Protein AF-A0A7X6QZ43-F1 (afdb_monomer)

Secondary structure (DSSP, 8-state):
--EETTEE-B-TTS-B----SEEEEEGGGTEEEEEEEE--TT--SHHHHHHHHHHHHT-BTTBPPHHHHHHHHHHHHHHTHHHHHHHTT--TT--PEEEEEEEESS--SGGGTS--SS-EEEGGG--TTTTTSTHHHHHHHHHHTT--

Structure (mmCIF, N/CA/C/O backbone):
data_AF-A0A7X6QZ43-F1
#
_entry.id   AF-A0A7X6QZ43-F1
#
loop_
_atom_site.group_PDB
_atom_site.id
_atom_site.type_symbol
_atom_site.label_atom_id
_atom_site.label_alt_id
_atom_site.label_comp_id
_atom_site.label_asym_id
_atom_site.label_entity_id
_atom_site.label_seq_id
_atom_site.pdbx_PDB_ins_code
_atom_site.Cartn_x
_atom_site.Cartn_y
_atom_site.Cartn_z
_atom_site.occupancy
_atom_site.B_iso_or_equiv
_atom_site.auth_seq_id
_atom_site.auth_comp_id
_atom_site.auth_asym_id
_atom_site.auth_atom_id
_atom_site.pdbx_PDB_model_num
ATOM 1 N N . MET A 1 1 ? -8.502 6.120 -2.753 1.00 89.44 1 MET A N 1
ATOM 2 C CA . MET A 1 1 ? -8.903 6.736 -1.465 1.00 89.44 1 MET A CA 1
ATOM 3 C C . MET A 1 1 ? -7.933 7.855 -1.094 1.00 89.44 1 MET A C 1
ATOM 5 O O . MET A 1 1 ? -6.740 7.604 -1.003 1.00 89.44 1 MET A O 1
ATOM 9 N N . LYS A 1 2 ? -8.444 9.085 -0.913 1.00 93.88 2 LYS A N 1
ATOM 10 C CA . LYS A 1 2 ? -7.645 10.321 -0.717 1.00 93.88 2 LYS A CA 1
ATOM 11 C C . LYS A 1 2 ? -7.692 10.909 0.699 1.00 93.88 2 LYS A C 1
ATOM 13 O O . LYS A 1 2 ? -6.902 11.789 1.043 1.00 93.88 2 LYS A O 1
ATOM 18 N N . LYS A 1 3 ? -8.675 10.507 1.506 1.00 95.19 3 LYS A N 1
ATOM 19 C CA . LYS A 1 3 ? -8.938 11.054 2.843 1.00 95.19 3 LYS A CA 1
ATOM 20 C C . LYS A 1 3 ? -9.768 10.078 3.674 1.00 95.19 3 LYS A C 1
ATOM 22 O O . LYS A 1 3 ? -10.495 9.283 3.087 1.00 95.19 3 LYS A O 1
ATOM 27 N N . PHE A 1 4 ? -9.697 10.226 4.993 1.00 95.44 4 PHE A N 1
ATOM 28 C CA . PHE A 1 4 ? -10.553 9.563 5.984 1.00 95.44 4 PHE A CA 1
ATOM 29 C C . PHE A 1 4 ? -11.203 10.646 6.845 1.00 95.44 4 PHE A C 1
ATOM 31 O O . PHE A 1 4 ? -10.515 11.556 7.330 1.00 95.44 4 PHE A O 1
ATOM 38 N N . GLY A 1 5 ? -12.531 10.625 6.964 1.00 92.31 5 GLY A N 1
ATOM 39 C CA . GLY A 1 5 ? -13.301 11.752 7.483 1.00 92.31 5 GLY A CA 1
ATOM 40 C C . GLY A 1 5 ? -12.905 13.082 6.820 1.00 92.31 5 GLY A C 1
ATOM 41 O O . GLY A 1 5 ? -13.055 13.288 5.611 1.00 92.31 5 GLY A O 1
ATOM 42 N N . LYS A 1 6 ? -12.365 14.009 7.622 1.00 92.75 6 LYS A N 1
ATOM 43 C CA . LYS A 1 6 ? -11.881 15.326 7.159 1.00 92.75 6 LYS A CA 1
ATOM 44 C C . LYS A 1 6 ? -10.370 15.380 6.891 1.00 92.75 6 LYS A C 1
ATOM 46 O O . LYS A 1 6 ? -9.890 16.404 6.409 1.00 92.75 6 LYS A O 1
ATOM 51 N N . ARG A 1 7 ? -9.608 14.320 7.189 1.00 94.00 7 ARG A N 1
ATOM 52 C CA . ARG A 1 7 ? -8.140 14.329 7.100 1.00 94.00 7 ARG A CA 1
ATOM 53 C C . ARG A 1 7 ? -7.662 13.713 5.787 1.00 94.00 7 ARG A C 1
ATOM 55 O O . ARG A 1 7 ? -7.979 12.567 5.484 1.00 94.00 7 ARG A O 1
ATOM 62 N N . ARG A 1 8 ? -6.897 14.484 5.009 1.00 96.50 8 ARG A N 1
ATOM 63 C CA . ARG A 1 8 ? -6.280 14.028 3.752 1.00 96.50 8 ARG A CA 1
ATOM 64 C C . ARG A 1 8 ? -5.075 13.127 4.017 1.00 96.50 8 ARG A C 1
ATOM 66 O O . ARG A 1 8 ? -4.365 13.342 5.000 1.00 96.50 8 ARG A O 1
ATOM 73 N N . VAL A 1 9 ? -4.835 12.186 3.107 1.00 95.50 9 VAL A N 1
ATOM 74 C CA . VAL A 1 9 ? -3.616 11.368 3.062 1.00 95.50 9 VAL A CA 1
ATOM 75 C C . VAL A 1 9 ? -2.478 12.246 2.540 1.00 95.50 9 VAL A C 1
ATOM 77 O O . VAL A 1 9 ? -2.435 12.585 1.363 1.00 95.50 9 VAL A O 1
ATOM 80 N N . VAL A 1 10 ? -1.603 12.696 3.437 1.00 96.12 10 VAL A N 1
ATOM 81 C CA . VAL A 1 10 ? -0.516 13.644 3.138 1.00 96.12 10 VAL A CA 1
ATOM 82 C C . VAL A 1 10 ? 0.752 13.244 3.878 1.00 96.12 10 VAL A C 1
ATOM 84 O O . VAL A 1 10 ? 0.691 12.602 4.921 1.00 96.12 10 VAL A O 1
ATOM 87 N N . GLY A 1 11 ? 1.909 13.629 3.355 1.00 91.75 11 GLY A N 1
ATOM 88 C CA . GLY A 1 11 ? 3.197 13.397 3.989 1.00 91.75 11 GLY A CA 1
ATOM 89 C C . GLY A 1 11 ? 3.382 14.224 5.266 1.00 91.75 11 GLY A C 1
ATOM 90 O O . GLY A 1 11 ? 2.576 15.111 5.559 1.00 91.75 11 GLY A O 1
ATOM 91 N N . PRO A 1 12 ? 4.466 13.974 6.023 1.00 89.25 12 PRO A N 1
ATOM 92 C CA . PRO A 1 12 ? 4.796 14.748 7.226 1.00 89.25 12 PRO A CA 1
ATOM 93 C C . PRO A 1 12 ? 4.966 16.255 6.973 1.00 89.25 12 PRO A C 1
ATOM 95 O O . PRO A 1 12 ? 4.736 17.067 7.860 1.00 89.25 12 PRO A O 1
ATOM 98 N N . ASP A 1 13 ? 5.342 16.622 5.751 1.00 91.50 13 ASP A N 1
ATOM 99 C CA . ASP A 1 13 ? 5.479 17.987 5.237 1.00 91.50 13 ASP A CA 1
ATOM 100 C C . ASP A 1 13 ? 4.144 18.607 4.774 1.00 91.50 13 ASP A C 1
ATOM 102 O O . ASP A 1 13 ? 4.115 19.740 4.304 1.00 91.50 13 ASP A O 1
ATOM 106 N N . GLY A 1 14 ? 3.032 17.873 4.886 1.00 90.69 14 GLY A N 1
ATOM 107 C CA . GLY A 1 14 ? 1.705 18.297 4.434 1.00 90.69 14 GLY A CA 1
ATOM 108 C C . GLY A 1 14 ? 1.478 18.163 2.925 1.00 90.69 14 GLY A C 1
ATOM 109 O O . GLY A 1 14 ? 0.374 18.451 2.452 1.00 90.69 14 GLY A O 1
ATOM 110 N N . ASN A 1 15 ? 2.481 17.696 2.176 1.00 91.81 15 ASN A N 1
ATOM 111 C CA . ASN A 1 15 ? 2.377 17.494 0.736 1.00 91.81 15 ASN A CA 1
ATOM 112 C C . ASN A 1 15 ? 1.564 16.243 0.403 1.00 91.81 15 ASN A C 1
ATOM 114 O O . ASN A 1 15 ? 1.549 15.269 1.154 1.00 91.81 15 ASN A O 1
ATOM 118 N N . ASP A 1 16 ? 0.901 16.254 -0.749 1.00 90.12 16 ASP A N 1
ATOM 119 C CA . ASP A 1 16 ? 0.164 15.091 -1.238 1.00 90.12 16 ASP A CA 1
ATOM 120 C C . ASP A 1 16 ? 1.123 13.912 -1.498 1.00 90.12 16 ASP A C 1
ATOM 122 O O . ASP A 1 16 ? 2.188 14.079 -2.101 1.00 90.12 16 ASP A O 1
ATOM 126 N N . ILE A 1 17 ? 0.762 12.722 -1.012 1.00 93.38 17 ILE A N 1
ATOM 127 C CA . ILE A 1 17 ? 1.515 11.472 -1.233 1.00 93.38 17 ILE A CA 1
ATOM 128 C C . ILE A 1 17 ? 0.762 10.496 -2.147 1.00 93.38 17 ILE A C 1
ATOM 130 O O . ILE A 1 17 ? 1.192 9.355 -2.353 1.00 93.38 17 ILE A O 1
ATOM 134 N N . GLY A 1 18 ? -0.328 10.968 -2.745 1.00 91.94 18 GLY A N 1
ATOM 135 C CA . GLY A 1 18 ? -1.186 10.228 -3.647 1.00 91.94 18 GLY A CA 1
ATOM 136 C C . GLY A 1 18 ? -2.192 9.343 -2.925 1.00 91.94 18 GLY A C 1
ATOM 137 O O . GLY A 1 18 ? -2.307 9.317 -1.697 1.00 91.94 18 GLY A O 1
ATOM 138 N N . ASP A 1 19 ? -2.914 8.594 -3.741 1.00 95.06 19 ASP A N 1
ATOM 139 C CA . ASP A 1 19 ? -4.087 7.847 -3.329 1.00 95.06 19 ASP A CA 1
ATOM 140 C C . ASP A 1 19 ? -3.726 6.419 -2.940 1.00 95.06 19 ASP A C 1
ATOM 142 O O . ASP A 1 19 ? -2.766 5.841 -3.439 1.00 95.06 19 ASP A O 1
ATOM 146 N N . ILE A 1 20 ? -4.547 5.826 -2.079 1.00 97.06 20 ILE A N 1
ATOM 147 C CA . ILE A 1 20 ? -4.600 4.371 -1.914 1.00 97.06 20 ILE A CA 1
ATOM 148 C C . ILE A 1 20 ? -5.579 3.824 -2.957 1.00 97.06 20 ILE A C 1
ATOM 150 O O . ILE A 1 20 ? -6.762 4.158 -2.867 1.00 97.06 20 ILE A O 1
ATOM 154 N N . ASP A 1 21 ? -5.130 3.018 -3.920 1.00 96.69 21 ASP A N 1
ATOM 155 C CA . ASP A 1 21 ? -5.987 2.532 -5.016 1.00 96.69 21 ASP A CA 1
ATOM 156 C C . ASP A 1 21 ? -7.178 1.731 -4.486 1.00 96.69 21 ASP A C 1
ATOM 158 O O . ASP A 1 21 ? -8.333 2.042 -4.786 1.00 96.69 21 ASP A O 1
ATOM 162 N N . VAL A 1 22 ? -6.898 0.757 -3.617 1.00 97.44 22 VAL A N 1
ATOM 163 C CA . VAL A 1 22 ? -7.913 -0.071 -2.961 1.00 97.44 22 VAL A CA 1
ATOM 164 C C . VAL A 1 22 ? -7.668 -0.106 -1.456 1.00 97.44 22 VAL A C 1
ATOM 166 O O . VAL A 1 22 ? -6.552 -0.314 -0.985 1.00 97.44 22 VAL A O 1
ATOM 169 N N . PHE A 1 23 ? -8.738 0.096 -0.693 1.00 97.75 23 PHE A N 1
ATOM 170 C CA . PHE A 1 23 ? -8.748 0.034 0.763 1.00 97.75 23 PHE A CA 1
ATOM 171 C C . PHE A 1 23 ? -9.825 -0.957 1.201 1.00 97.75 23 PHE A C 1
ATOM 173 O O . PHE A 1 23 ? -10.996 -0.777 0.873 1.00 97.75 23 PHE A O 1
ATOM 180 N N . ALA A 1 24 ? -9.432 -1.991 1.938 1.00 96.75 24 ALA A N 1
ATOM 181 C CA . ALA A 1 24 ? -10.332 -3.027 2.423 1.00 96.75 24 ALA A CA 1
ATOM 182 C C . ALA A 1 24 ? -10.191 -3.201 3.936 1.00 96.75 24 ALA A C 1
ATOM 184 O O . ALA A 1 24 ? -9.083 -3.168 4.471 1.00 96.75 24 ALA A O 1
ATOM 185 N N . PHE A 1 25 ? -11.310 -3.439 4.618 1.00 96.88 25 PHE A N 1
ATOM 186 C CA . PHE A 1 25 ? -11.331 -3.844 6.019 1.00 96.88 25 PHE A CA 1
ATOM 187 C C . PHE A 1 25 ? -11.837 -5.282 6.128 1.00 96.88 25 PHE A C 1
ATOM 189 O O . PHE A 1 25 ? -12.918 -5.611 5.651 1.00 96.88 25 PHE A O 1
ATOM 196 N N . HIS A 1 26 ? -11.039 -6.141 6.751 1.00 95.69 26 HIS A N 1
ATOM 197 C CA . HIS A 1 26 ? -11.382 -7.522 7.042 1.00 95.69 26 HIS A CA 1
ATOM 198 C C . HIS A 1 26 ? -11.743 -7.660 8.523 1.00 95.69 26 HIS A C 1
ATOM 200 O O . HIS A 1 26 ? -10.867 -7.729 9.396 1.00 95.69 26 HIS A O 1
ATOM 206 N N . GLU A 1 27 ? -13.048 -7.712 8.788 1.00 93.25 27 GLU A N 1
ATOM 207 C CA . GLU A 1 27 ? -13.639 -7.706 10.131 1.00 93.25 27 GLU A CA 1
ATOM 208 C C . GLU A 1 27 ? -13.128 -8.862 10.999 1.00 93.25 27 GLU A C 1
ATOM 210 O O . GLU A 1 27 ? -12.687 -8.660 12.129 1.00 93.25 27 GLU A O 1
ATOM 215 N N . ALA A 1 28 ? -13.082 -10.082 10.454 1.00 91.94 28 ALA A N 1
ATOM 216 C CA . ALA A 1 28 ? -12.744 -11.282 11.223 1.00 91.94 28 ALA A CA 1
ATOM 217 C C . ALA A 1 28 ? -11.308 -11.295 11.786 1.00 91.94 28 ALA A C 1
ATOM 219 O O . ALA A 1 28 ? -10.989 -12.109 12.661 1.00 91.94 28 ALA A O 1
ATOM 220 N N . SER A 1 29 ? -10.423 -10.432 11.281 1.00 92.00 29 SER A N 1
ATOM 221 C CA . SER A 1 29 ? -9.057 -10.264 11.789 1.00 92.00 29 SER A CA 1
ATOM 222 C C . SER A 1 29 ? -8.743 -8.843 12.256 1.00 92.00 29 SER A C 1
ATOM 224 O O . SER A 1 29 ? -7.586 -8.589 12.593 1.00 92.00 29 SER A O 1
ATOM 226 N N . ASN A 1 30 ? -9.712 -7.920 12.221 1.00 94.81 30 ASN A N 1
ATOM 227 C CA . ASN A 1 30 ? -9.498 -6.480 12.396 1.00 94.81 30 ASN A CA 1
ATOM 228 C C . ASN A 1 30 ? -8.291 -5.967 11.593 1.00 94.81 30 ASN A C 1
ATOM 230 O O . ASN A 1 30 ? -7.395 -5.309 12.127 1.00 94.81 30 ASN A O 1
ATOM 234 N N . ALA A 1 31 ? -8.219 -6.330 10.310 1.00 96.69 31 ALA A N 1
ATOM 235 C CA . ALA A 1 31 ? -7.117 -5.924 9.445 1.00 96.69 31 ALA A CA 1
ATOM 236 C C . ALA A 1 31 ? -7.611 -4.971 8.365 1.00 96.69 31 ALA A C 1
ATOM 238 O O . ALA A 1 31 ? -8.554 -5.277 7.647 1.00 96.69 31 ALA A O 1
ATOM 239 N N . VAL A 1 32 ? -6.932 -3.84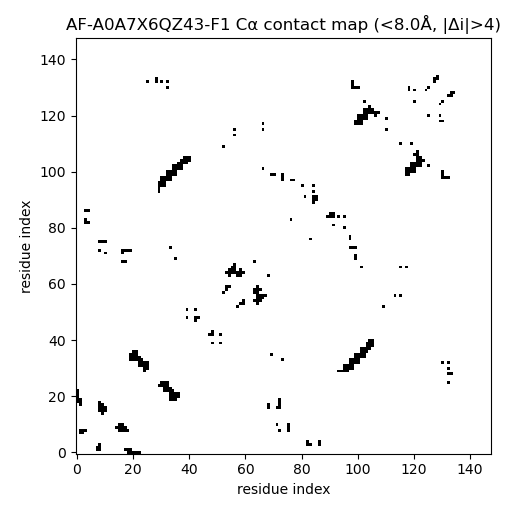3 8.224 1.00 97.69 32 VAL A N 1
ATOM 240 C CA . VAL A 1 32 ? -7.001 -3.022 7.023 1.00 97.69 32 VAL A CA 1
ATOM 241 C C . VAL A 1 32 ? -5.943 -3.523 6.050 1.00 97.69 32 VAL A C 1
ATOM 243 O O . VAL A 1 32 ? -4.784 -3.695 6.434 1.00 97.69 32 VAL A O 1
ATOM 246 N N . VAL A 1 33 ? -6.335 -3.723 4.798 1.00 97.94 33 VAL A N 1
ATOM 247 C CA . VAL A 1 33 ? -5.434 -3.992 3.680 1.00 97.94 33 VAL A CA 1
ATOM 248 C C . VAL A 1 33 ? -5.551 -2.827 2.710 1.00 97.94 33 VAL A C 1
ATOM 250 O O . VAL A 1 33 ? -6.607 -2.601 2.122 1.00 97.94 33 VAL A O 1
ATOM 253 N N . ALA A 1 34 ? -4.469 -2.072 2.564 1.00 98.31 34 ALA A N 1
ATOM 254 C CA . ALA A 1 34 ? -4.326 -1.114 1.482 1.00 98.31 34 ALA A CA 1
ATOM 255 C C . ALA A 1 34 ? -3.543 -1.780 0.351 1.00 98.31 34 ALA A C 1
ATOM 257 O O . ALA A 1 34 ? -2.510 -2.408 0.584 1.00 98.31 34 ALA A O 1
ATOM 258 N N . VAL A 1 35 ? -4.049 -1.652 -0.867 1.00 97.94 35 VAL A N 1
ATOM 259 C CA . VAL A 1 35 ? -3.490 -2.289 -2.056 1.00 97.94 35 VAL A CA 1
ATOM 260 C C . VAL A 1 35 ? -3.086 -1.215 -3.055 1.00 97.94 35 VAL A C 1
ATOM 262 O O . VAL A 1 35 ? -3.867 -0.306 -3.336 1.00 97.94 35 VAL A O 1
ATOM 265 N N . GLU A 1 36 ? -1.866 -1.336 -3.572 1.00 97.56 36 GLU A N 1
ATOM 266 C CA . GLU A 1 36 ? -1.444 -0.672 -4.803 1.00 97.56 36 GLU A CA 1
ATOM 267 C C . GLU A 1 36 ? -1.769 -1.588 -5.983 1.00 97.56 36 GLU A C 1
ATOM 269 O O . GLU A 1 36 ? -1.306 -2.732 -6.010 1.00 97.56 36 GLU A O 1
ATOM 274 N N . ALA A 1 37 ? -2.546 -1.108 -6.949 1.00 95.81 37 ALA A N 1
ATOM 275 C CA . ALA A 1 37 ? -2.913 -1.881 -8.129 1.00 95.81 37 ALA A CA 1
ATOM 276 C C . ALA A 1 37 ? -2.051 -1.454 -9.320 1.00 95.81 37 ALA A C 1
ATOM 278 O O . ALA A 1 37 ? -1.974 -0.273 -9.662 1.00 95.81 37 ALA A O 1
ATOM 279 N N . LYS A 1 38 ? -1.395 -2.413 -9.977 1.00 93.12 38 LYS A N 1
ATOM 280 C CA . LYS A 1 38 ? -0.487 -2.125 -11.088 1.00 93.12 38 LYS A CA 1
ATOM 281 C C . LYS A 1 38 ? -0.780 -3.004 -12.294 1.00 93.12 38 LYS A C 1
ATOM 283 O O . LYS A 1 38 ? -0.557 -4.209 -12.272 1.00 93.12 38 LYS A O 1
ATOM 288 N N . ASP A 1 39 ? -1.218 -2.366 -13.368 1.00 91.50 39 ASP A N 1
ATOM 289 C CA . ASP A 1 39 ? -1.434 -3.043 -14.638 1.00 91.50 39 ASP A CA 1
ATOM 290 C C . ASP A 1 39 ? -0.126 -3.153 -15.441 1.00 91.50 39 ASP A C 1
ATOM 292 O O . ASP A 1 39 ? 0.538 -2.147 -15.711 1.00 91.50 39 ASP A O 1
ATOM 296 N N . PHE A 1 40 ? 0.245 -4.385 -15.789 1.00 85.62 40 PHE A N 1
ATOM 297 C CA . PHE A 1 40 ? 1.377 -4.730 -16.644 1.00 85.62 40 PHE A CA 1
ATOM 298 C C . PHE A 1 40 ? 0.964 -5.203 -18.045 1.00 85.62 40 PHE A C 1
ATOM 300 O O . PHE A 1 40 ? 1.842 -5.278 -18.902 1.00 85.62 40 PHE A O 1
ATOM 307 N N . GLU A 1 41 ? -0.321 -5.447 -18.330 1.00 77.19 41 GLU A N 1
ATOM 308 C CA . GLU A 1 41 ? -0.789 -5.908 -19.653 1.00 77.19 41 GLU A CA 1
ATOM 309 C C . GLU A 1 41 ? -0.475 -4.894 -20.766 1.00 77.19 41 GLU A C 1
ATOM 311 O O . GLU A 1 41 ? -0.295 -5.238 -21.937 1.00 77.19 41 GLU A O 1
ATOM 316 N N . VAL A 1 42 ? -0.367 -3.613 -20.401 1.00 72.06 42 VAL A N 1
ATOM 317 C CA . VAL A 1 42 ? -0.017 -2.529 -21.328 1.00 72.06 42 VAL A CA 1
ATOM 318 C C . VAL A 1 42 ? 1.431 -2.646 -21.828 1.00 72.06 42 VAL A C 1
ATOM 320 O O . VAL A 1 42 ? 1.735 -2.184 -22.929 1.00 72.06 42 VAL A O 1
ATOM 323 N N . ALA A 1 43 ? 2.329 -3.268 -21.060 1.00 77.06 43 ALA A N 1
ATOM 324 C CA . ALA A 1 43 ? 3.722 -3.467 -21.446 1.00 77.06 43 ALA A CA 1
ATOM 325 C C . ALA A 1 43 ? 3.860 -4.729 -22.313 1.00 77.06 43 ALA A C 1
ATOM 327 O O . ALA A 1 43 ? 3.726 -5.847 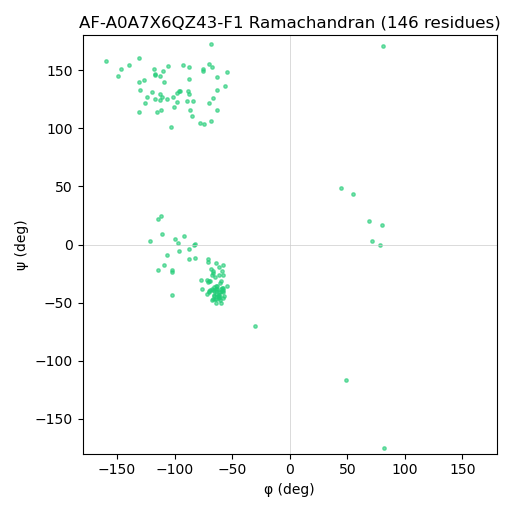-21.825 1.00 77.06 43 ALA A O 1
ATOM 328 N N . ARG A 1 44 ? 4.158 -4.564 -23.608 1.00 76.31 44 ARG A N 1
ATOM 329 C CA . ARG A 1 44 ? 4.141 -5.672 -24.585 1.00 76.31 44 ARG A CA 1
ATOM 330 C C . ARG A 1 44 ? 5.526 -6.197 -24.932 1.00 76.31 44 ARG A C 1
ATOM 332 O O . ARG A 1 44 ? 5.668 -7.332 -25.379 1.00 76.31 44 ARG A O 1
ATOM 339 N N . THR A 1 45 ? 6.553 -5.375 -24.751 1.00 86.62 45 THR A N 1
ATOM 340 C CA . THR A 1 45 ? 7.946 -5.732 -25.033 1.00 86.62 45 THR A CA 1
ATOM 341 C C . THR A 1 45 ? 8.737 -5.973 -23.745 1.00 86.62 45 THR A C 1
ATOM 343 O O . THR A 1 45 ? 8.452 -5.358 -22.713 1.00 86.62 45 THR A O 1
ATOM 346 N N . PRO A 1 46 ? 9.807 -6.792 -23.784 1.00 83.12 46 PRO A N 1
ATOM 347 C CA . PRO A 1 46 ? 10.676 -6.994 -22.623 1.00 83.12 46 PRO A CA 1
ATOM 348 C C . PRO A 1 46 ? 11.233 -5.688 -22.036 1.00 83.12 46 PRO A C 1
ATOM 350 O O . PRO A 1 46 ? 11.362 -5.556 -20.821 1.00 83.12 46 PRO A O 1
ATOM 353 N N . ALA A 1 47 ? 11.529 -4.702 -22.889 1.00 87.69 47 ALA A N 1
ATOM 354 C CA . ALA A 1 47 ? 12.020 -3.398 -22.457 1.00 87.69 47 ALA A CA 1
ATOM 355 C C . ALA A 1 47 ? 10.943 -2.581 -21.722 1.00 87.69 47 ALA A C 1
ATOM 357 O O . ALA A 1 47 ? 11.244 -1.918 -20.730 1.00 87.69 47 ALA A O 1
ATOM 358 N N . GLU A 1 48 ? 9.689 -2.622 -22.174 1.00 88.81 48 GLU A N 1
ATOM 359 C CA . GLU A 1 48 ? 8.570 -1.966 -21.485 1.00 88.81 48 GLU A CA 1
ATOM 360 C C . GLU A 1 48 ? 8.301 -2.615 -20.128 1.00 88.81 48 GLU A C 1
ATOM 362 O O . GLU A 1 48 ? 8.194 -1.903 -19.130 1.00 88.81 48 GLU A O 1
ATOM 367 N N . ILE A 1 49 ? 8.301 -3.951 -20.063 1.00 85.88 49 ILE A N 1
ATOM 368 C CA . ILE A 1 49 ? 8.127 -4.689 -18.805 1.00 85.88 49 ILE A CA 1
ATOM 369 C C . ILE A 1 49 ? 9.252 -4.328 -17.829 1.00 85.88 49 ILE A C 1
ATOM 371 O O . ILE A 1 49 ? 8.985 -3.970 -16.683 1.00 85.88 49 ILE A O 1
ATOM 375 N N . ALA A 1 50 ? 10.512 -4.340 -18.279 1.00 85.62 50 ALA A N 1
ATOM 376 C CA . ALA A 1 50 ? 11.652 -3.956 -17.447 1.00 85.62 50 ALA A CA 1
ATOM 377 C C . ALA A 1 50 ? 11.536 -2.511 -16.930 1.00 85.62 50 ALA A C 1
ATOM 379 O O . ALA A 1 50 ? 11.855 -2.237 -15.772 1.00 85.62 50 ALA A O 1
ATOM 380 N N . ASN A 1 51 ? 11.037 -1.589 -17.759 1.00 88.69 51 ASN A N 1
ATOM 381 C CA . ASN A 1 51 ? 10.793 -0.208 -17.354 1.00 88.69 51 ASN A CA 1
ATOM 382 C C . ASN A 1 51 ? 9.692 -0.095 -16.289 1.00 88.69 51 ASN A C 1
ATOM 384 O O . ASN A 1 51 ? 9.866 0.659 -15.331 1.00 88.69 51 ASN A O 1
ATOM 388 N N . GLU A 1 52 ? 8.577 -0.817 -16.425 1.00 90.19 52 GLU A N 1
ATOM 389 C CA . GLU A 1 52 ? 7.508 -0.808 -15.417 1.00 90.19 52 GLU A CA 1
ATOM 390 C C . GLU A 1 52 ? 7.950 -1.466 -14.107 1.00 90.19 52 GLU A C 1
ATOM 392 O O . GLU A 1 52 ? 7.673 -0.937 -13.030 1.00 90.19 52 GLU A O 1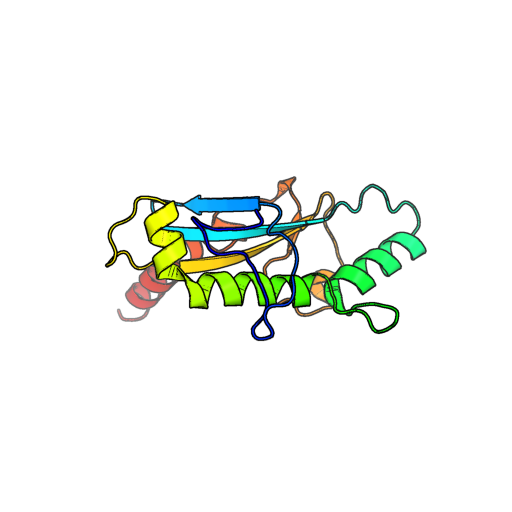
ATOM 397 N N . VAL A 1 53 ? 8.726 -2.549 -14.181 1.00 88.62 53 VAL A N 1
ATOM 398 C CA . VAL A 1 53 ? 9.337 -3.182 -13.004 1.00 88.62 53 VAL A CA 1
ATOM 399 C C . VAL A 1 53 ? 10.294 -2.214 -12.299 1.00 88.62 53 VAL A C 1
ATOM 401 O O . VAL A 1 53 ? 10.234 -2.075 -11.076 1.00 88.62 53 VAL A O 1
ATOM 404 N N . ALA A 1 54 ? 11.136 -1.488 -13.042 1.00 89.50 54 ALA A N 1
ATOM 405 C CA . ALA A 1 54 ? 12.029 -0.486 -12.461 1.00 89.50 54 ALA A CA 1
ATOM 406 C C . ALA A 1 54 ? 11.243 0.635 -11.759 1.00 89.50 54 ALA A C 1
ATOM 408 O O . ALA A 1 54 ? 11.529 0.967 -10.610 1.00 89.50 54 ALA A O 1
ATOM 409 N N . LYS A 1 55 ? 10.191 1.173 -12.392 1.00 91.94 55 LYS A N 1
ATOM 410 C CA . LYS A 1 55 ? 9.300 2.162 -11.754 1.00 91.94 55 LYS A CA 1
ATOM 411 C C . LYS A 1 55 ? 8.659 1.612 -10.477 1.00 91.94 55 LYS A C 1
ATOM 413 O O . LYS A 1 55 ? 8.571 2.336 -9.485 1.00 91.94 55 LYS A O 1
ATOM 418 N N . LEU A 1 56 ? 8.243 0.344 -10.495 1.00 92.12 56 LEU A N 1
ATOM 419 C CA . LEU A 1 56 ? 7.584 -0.299 -9.365 1.00 92.12 56 LEU A CA 1
ATOM 420 C C . LEU A 1 56 ? 8.509 -0.407 -8.147 1.00 92.12 56 LEU A C 1
ATOM 422 O O . LEU A 1 56 ? 8.120 0.016 -7.058 1.00 92.12 56 LEU A O 1
ATOM 426 N N . PHE A 1 57 ? 9.725 -0.929 -8.325 1.00 91.44 57 PHE A N 1
ATOM 427 C CA . PHE A 1 57 ? 10.590 -1.298 -7.199 1.00 91.44 57 PHE A CA 1
ATOM 428 C C . PHE A 1 57 ? 11.714 -0.309 -6.896 1.00 91.44 57 PHE A C 1
ATOM 430 O O . PHE A 1 57 ? 11.944 0.002 -5.729 1.00 91.44 57 PHE A O 1
ATOM 437 N N . THR A 1 58 ? 12.413 0.195 -7.914 1.00 89.88 58 THR A N 1
ATOM 438 C CA . THR A 1 58 ? 13.619 1.025 -7.728 1.00 89.88 58 THR A CA 1
ATOM 439 C C . THR A 1 58 ? 13.361 2.511 -7.932 1.00 89.88 58 THR A C 1
ATOM 441 O O . THR A 1 58 ? 14.116 3.339 -7.435 1.00 89.88 58 THR A O 1
ATOM 444 N N . GLY A 1 59 ? 12.296 2.853 -8.654 1.00 90.06 59 GLY A N 1
ATOM 445 C CA . GLY A 1 59 ? 12.093 4.198 -9.165 1.00 90.06 59 GLY A CA 1
ATOM 446 C C . GLY A 1 59 ? 12.897 4.430 -10.443 1.00 90.06 59 GLY A C 1
ATOM 447 O O . GLY A 1 59 ? 13.705 3.596 -10.863 1.00 90.06 59 GLY A O 1
ATOM 448 N N . LYS A 1 60 ? 12.629 5.559 -11.100 1.00 87.62 60 LYS A N 1
ATOM 449 C CA . LYS A 1 60 ? 13.266 5.946 -12.365 1.00 87.62 60 LYS A CA 1
ATOM 450 C C . LYS A 1 60 ? 13.365 7.467 -12.456 1.00 87.62 60 LYS A C 1
ATOM 452 O O . LYS A 1 60 ? 12.475 8.166 -11.979 1.00 87.62 60 LYS A O 1
ATOM 457 N N . ASP A 1 61 ? 14.435 7.971 -13.068 1.00 90.25 61 ASP A N 1
ATOM 458 C CA . ASP A 1 61 ? 14.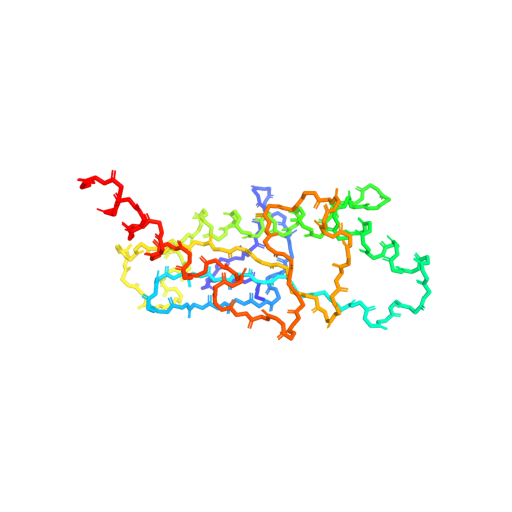633 9.400 -13.354 1.00 90.25 61 ASP A CA 1
ATOM 459 C C . ASP A 1 61 ? 14.530 10.289 -12.096 1.00 90.25 61 ASP A C 1
ATOM 461 O O . ASP A 1 61 ? 13.859 11.320 -12.087 1.00 90.25 61 ASP A O 1
ATOM 465 N N . GLY A 1 62 ? 15.141 9.839 -10.991 1.00 87.75 62 GLY A N 1
ATOM 466 C CA . GLY A 1 62 ? 15.117 10.536 -9.697 1.00 87.75 62 GLY A CA 1
ATOM 467 C C . GLY A 1 62 ? 13.769 10.495 -8.966 1.00 87.75 62 GLY A C 1
ATOM 468 O O . GLY A 1 62 ? 13.632 11.093 -7.900 1.00 87.75 62 GLY A O 1
ATOM 469 N N . LYS A 1 63 ? 12.767 9.793 -9.511 1.00 91.44 63 LYS A N 1
ATOM 470 C CA . LYS A 1 63 ? 11.463 9.604 -8.870 1.00 91.44 63 LYS A CA 1
ATOM 471 C C . LYS A 1 63 ? 11.488 8.387 -7.957 1.00 91.44 63 LYS A C 1
ATOM 473 O O . LYS A 1 63 ? 12.055 7.353 -8.307 1.00 91.44 63 LYS A O 1
ATOM 478 N N . ARG A 1 64 ? 10.802 8.519 -6.821 1.00 92.44 64 ARG A N 1
ATOM 479 C CA . ARG A 1 64 ? 10.524 7.423 -5.884 1.00 92.44 64 ARG A CA 1
ATOM 480 C C . ARG A 1 64 ? 9.839 6.259 -6.588 1.00 92.44 64 ARG A C 1
ATOM 482 O O . ARG A 1 64 ? 9.054 6.474 -7.515 1.00 92.44 64 ARG A O 1
ATOM 489 N N . SER A 1 65 ? 10.109 5.048 -6.115 1.00 94.06 65 SER A N 1
ATOM 490 C CA . SER A 1 65 ? 9.422 3.862 -6.615 1.00 94.06 65 SER A CA 1
ATOM 491 C C . SER A 1 65 ? 7.960 3.842 -6.179 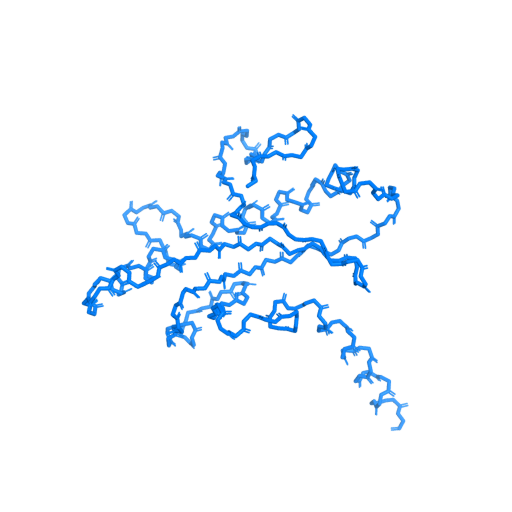1.00 94.06 65 SER A C 1
ATOM 493 O O . SER A 1 65 ? 7.584 4.428 -5.157 1.00 94.06 65 SER A O 1
ATOM 495 N N . THR A 1 66 ? 7.121 3.144 -6.941 1.00 94.56 66 THR A N 1
ATOM 496 C CA . THR A 1 66 ? 5.723 2.929 -6.555 1.00 94.56 66 THR A CA 1
ATOM 497 C C . THR A 1 66 ? 5.631 2.230 -5.196 1.00 94.56 66 THR A C 1
ATOM 499 O O . THR A 1 66 ? 4.821 2.633 -4.370 1.00 94.56 66 THR A O 1
ATOM 502 N N . VAL A 1 67 ? 6.506 1.260 -4.905 1.00 94.50 67 VAL A N 1
ATOM 503 C CA . VAL A 1 67 ? 6.575 0.592 -3.593 1.00 94.50 67 VAL A CA 1
ATOM 504 C C . VAL A 1 67 ? 6.945 1.560 -2.461 1.00 94.50 67 VAL A C 1
ATOM 506 O O . VAL A 1 67 ? 6.391 1.460 -1.365 1.00 94.50 67 VAL A O 1
ATOM 509 N N . GLU A 1 68 ? 7.848 2.515 -2.696 1.00 94.94 68 GLU A N 1
ATOM 510 C CA . GLU A 1 68 ? 8.212 3.525 -1.694 1.00 94.94 68 GLU A CA 1
ATOM 511 C C . GLU A 1 68 ? 7.037 4.465 -1.393 1.00 94.94 68 GLU A C 1
ATOM 513 O O . GLU A 1 68 ? 6.713 4.705 -0.227 1.00 94.94 68 GLU A O 1
ATOM 518 N N . LEU A 1 69 ? 6.356 4.969 -2.429 1.00 95.75 69 LEU A N 1
ATOM 519 C CA . LEU A 1 69 ? 5.131 5.764 -2.266 1.00 95.75 69 LEU A CA 1
ATOM 520 C C . LEU A 1 69 ? 4.040 4.949 -1.555 1.00 95.75 69 LEU A C 1
ATOM 522 O O . LEU A 1 69 ? 3.419 5.445 -0.614 1.00 95.75 69 LEU A O 1
ATOM 526 N N . HIS A 1 70 ? 3.941 3.677 -1.946 1.00 97.44 70 HIS A N 1
ATOM 527 C CA . HIS A 1 70 ? 3.322 2.545 -1.268 1.00 97.44 70 HIS A CA 1
ATOM 528 C C . HIS A 1 70 ? 3.387 2.667 0.256 1.00 97.44 70 HIS A C 1
ATOM 530 O O . HIS A 1 70 ? 2.424 2.935 0.980 1.00 97.44 70 HIS A O 1
ATOM 536 N N . SER A 1 71 ? 4.622 2.516 0.729 1.00 96.62 71 SER A N 1
ATOM 537 C CA . SER A 1 71 ? 4.965 2.507 2.145 1.00 96.62 71 SER A CA 1
ATOM 538 C C . SER A 1 71 ? 4.573 3.786 2.859 1.00 96.62 71 SER A C 1
ATOM 540 O O . SER A 1 71 ? 4.038 3.716 3.959 1.00 96.62 71 SER A O 1
ATOM 542 N N . ARG A 1 72 ? 4.752 4.951 2.231 1.00 97.00 72 ARG A N 1
ATOM 543 C CA . ARG A 1 72 ? 4.387 6.231 2.856 1.00 97.00 72 ARG A CA 1
ATOM 544 C C . ARG A 1 72 ? 2.885 6.331 3.130 1.00 97.00 72 ARG A C 1
ATOM 546 O O . ARG A 1 72 ? 2.492 6.887 4.153 1.00 97.00 72 ARG A O 1
ATOM 553 N N . ARG A 1 73 ? 2.040 5.778 2.252 1.00 97.88 73 ARG A N 1
ATOM 554 C CA . ARG A 1 73 ? 0.581 5.723 2.463 1.00 97.88 73 ARG A CA 1
ATOM 555 C C . ARG A 1 73 ? 0.222 4.754 3.588 1.00 97.88 73 ARG A C 1
ATOM 557 O O . ARG A 1 73 ? -0.633 5.066 4.413 1.00 97.88 73 ARG A O 1
ATOM 564 N N . ILE A 1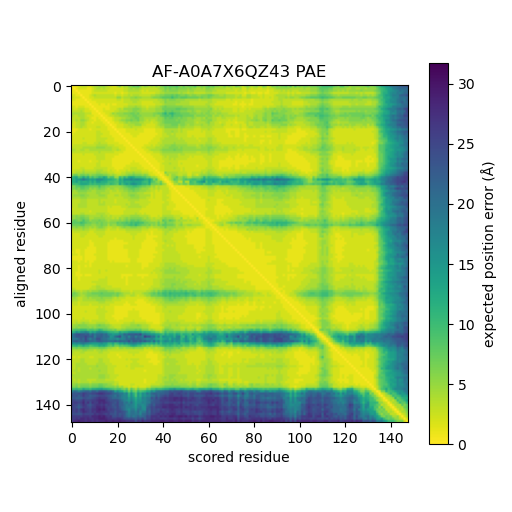 74 ? 0.907 3.614 3.663 1.00 98.00 74 ILE A N 1
ATOM 565 C CA . ILE A 1 74 ? 0.753 2.652 4.762 1.00 98.00 74 ILE A CA 1
ATOM 566 C C . ILE A 1 74 ? 1.152 3.269 6.107 1.00 98.00 74 ILE A C 1
ATOM 568 O O . ILE A 1 74 ? 0.438 3.098 7.095 1.00 98.00 74 ILE A O 1
ATOM 572 N N . ASP A 1 75 ? 2.262 3.999 6.154 1.00 97.44 75 ASP A N 1
ATOM 573 C CA . ASP A 1 75 ? 2.715 4.667 7.374 1.00 97.44 75 AS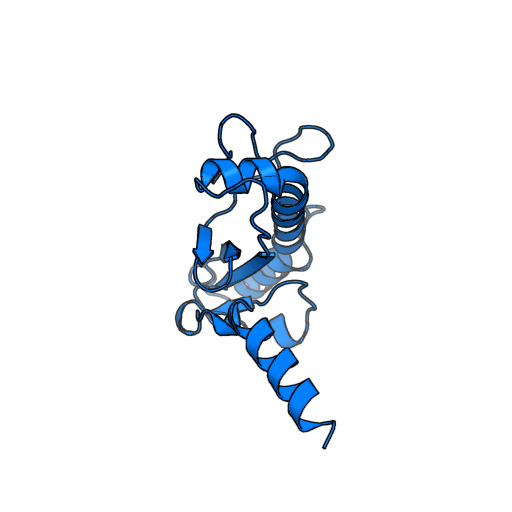P A CA 1
ATOM 574 C C . ASP A 1 75 ? 1.731 5.761 7.790 1.00 97.44 75 ASP A C 1
ATOM 576 O O . ASP A 1 75 ? 1.336 5.818 8.953 1.00 97.44 75 ASP A O 1
ATOM 580 N N . TRP A 1 76 ? 1.184 6.516 6.831 1.00 97.94 76 TRP A N 1
ATOM 581 C CA . TRP A 1 76 ? 0.101 7.454 7.116 1.00 97.94 76 TRP A CA 1
ATOM 582 C C . TRP A 1 76 ? -1.117 6.769 7.753 1.00 97.94 76 TRP A C 1
ATOM 584 O O . TRP A 1 76 ? -1.656 7.280 8.735 1.00 97.94 76 TRP A O 1
ATOM 594 N N . LEU A 1 77 ? -1.550 5.608 7.245 1.00 97.75 77 LEU A N 1
ATOM 595 C CA . LEU A 1 77 ? -2.667 4.855 7.833 1.00 97.75 77 LEU A CA 1
ATOM 596 C C . LEU A 1 77 ? -2.373 4.424 9.274 1.00 97.75 77 LEU A C 1
ATOM 598 O O . LEU A 1 77 ? -3.254 4.506 10.128 1.00 97.75 77 LEU A O 1
ATOM 602 N N . ARG A 1 78 ? -1.141 3.980 9.549 1.00 97.12 78 ARG A N 1
ATOM 603 C CA . ARG A 1 78 ? -0.699 3.580 10.896 1.00 97.12 78 ARG A CA 1
ATOM 604 C C . ARG A 1 78 ? -0.714 4.764 11.857 1.00 97.12 78 ARG A C 1
ATOM 606 O O . ARG A 1 78 ? -1.293 4.659 12.936 1.00 97.12 78 ARG A O 1
ATOM 613 N N . ASP A 1 79 ? -0.163 5.895 11.434 1.00 96.44 79 ASP A N 1
ATOM 614 C CA . ASP A 1 79 ? -0.079 7.114 12.242 1.00 96.44 79 ASP A CA 1
ATOM 615 C C . ASP A 1 79 ? -1.455 7.753 12.492 1.00 96.44 79 ASP A C 1
ATOM 617 O O . ASP A 1 79 ? -1.642 8.514 13.441 1.00 96.44 79 ASP A O 1
ATOM 621 N N . ASN A 1 80 ? -2.444 7.436 11.650 1.00 96.00 80 ASN A N 1
ATOM 622 C CA . ASN A 1 80 ? -3.798 7.984 11.712 1.00 96.00 80 ASN A CA 1
ATOM 623 C C . ASN A 1 80 ? -4.856 6.926 12.050 1.00 96.00 80 ASN A C 1
ATOM 625 O O . ASN A 1 80 ? -6.041 7.135 11.778 1.00 96.00 80 ASN A O 1
ATOM 629 N N . ILE A 1 81 ? -4.461 5.809 12.670 1.00 96.19 81 ILE A N 1
ATOM 630 C CA . ILE A 1 81 ? -5.341 4.647 12.830 1.00 96.19 81 ILE A CA 1
ATOM 631 C C . ILE A 1 81 ? -6.625 4.948 13.611 1.00 96.19 81 ILE A C 1
ATOM 633 O O . ILE A 1 81 ? -7.662 4.379 13.299 1.00 96.19 81 ILE A O 1
ATOM 637 N N . ALA A 1 82 ? -6.601 5.888 14.561 1.00 95.06 82 ALA A N 1
ATOM 638 C CA . ALA A 1 82 ? -7.800 6.309 15.288 1.00 95.06 82 ALA A CA 1
ATOM 639 C C . ALA A 1 82 ? -8.845 6.968 14.368 1.00 95.06 82 ALA A C 1
ATOM 641 O O . ALA A 1 82 ? -10.042 6.738 14.514 1.00 95.06 82 ALA A O 1
ATOM 642 N N . ILE A 1 83 ? -8.392 7.761 13.391 1.00 95.75 83 ILE A N 1
ATOM 643 C CA . ILE A 1 83 ? -9.267 8.404 12.401 1.00 95.75 83 ILE A CA 1
ATOM 644 C C . ILE A 1 83 ? -9.797 7.353 11.428 1.00 95.75 83 ILE A C 1
ATOM 646 O O . ILE A 1 83 ? -10.983 7.353 11.124 1.00 95.75 83 ILE A O 1
ATOM 650 N N . VAL A 1 84 ? -8.932 6.440 10.981 1.00 96.31 84 VAL A N 1
ATOM 651 C CA . VAL A 1 84 ? -9.316 5.325 10.104 1.00 96.31 84 VAL A CA 1
ATOM 652 C C . VAL A 1 84 ? -10.348 4.419 10.791 1.00 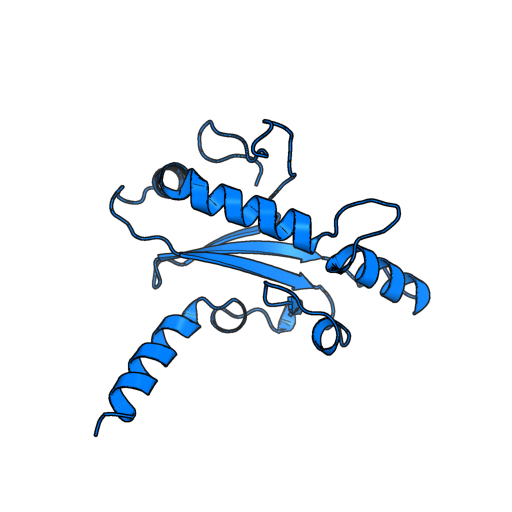96.31 84 VAL A C 1
ATOM 654 O O . VAL A 1 84 ? -11.343 4.058 10.176 1.00 96.31 84 VAL A O 1
ATOM 657 N N . ALA A 1 85 ? -10.155 4.096 12.073 1.00 96.25 85 ALA A N 1
ATOM 658 C CA . ALA A 1 85 ? -11.088 3.298 12.867 1.00 96.25 85 ALA A CA 1
ATOM 659 C C . ALA A 1 85 ? -12.462 3.971 12.990 1.00 96.25 85 ALA A C 1
ATOM 661 O O . ALA A 1 85 ? -13.484 3.320 12.786 1.00 96.25 85 ALA A O 1
ATOM 662 N N . ALA A 1 86 ? -12.486 5.276 13.271 1.00 96.12 86 ALA A N 1
ATOM 663 C CA . ALA A 1 86 ? -13.726 6.037 13.361 1.00 96.12 86 ALA A CA 1
ATOM 664 C C . ALA A 1 86 ? -14.469 6.105 12.015 1.00 96.12 86 ALA A C 1
ATOM 666 O O . ALA A 1 86 ? -15.689 5.969 11.989 1.00 96.12 86 ALA A O 1
ATOM 667 N N . ASP A 1 87 ? -13.744 6.266 10.902 1.00 95.88 87 ASP A N 1
ATOM 668 C CA . ASP A 1 87 ? -14.315 6.262 9.544 1.00 95.88 87 ASP A CA 1
ATOM 669 C C . ASP A 1 87 ? -14.918 4.891 9.178 1.00 95.88 87 ASP A C 1
ATOM 671 O O . ASP A 1 87 ? -15.887 4.816 8.429 1.00 95.88 87 ASP A O 1
ATOM 675 N N . LEU A 1 88 ? -14.390 3.812 9.770 1.00 95.31 88 LEU A N 1
ATOM 676 C CA . LEU A 1 88 ? -14.929 2.451 9.682 1.00 95.31 88 LEU A CA 1
ATOM 677 C C . LEU A 1 88 ? -16.067 2.163 10.676 1.00 95.31 88 LEU A C 1
ATOM 679 O O . LEU A 1 88 ? -16.579 1.047 10.702 1.00 95.31 88 LEU A O 1
ATOM 683 N N . GLY A 1 89 ? -16.459 3.131 11.512 1.00 95.94 89 GLY A N 1
ATOM 684 C CA . GLY A 1 89 ? -17.485 2.938 12.542 1.00 95.94 89 GLY A CA 1
ATOM 685 C C . GLY A 1 89 ? -17.057 2.011 13.686 1.00 95.94 89 GLY A C 1
ATOM 686 O O . GLY A 1 89 ? -17.907 1.463 14.387 1.00 95.94 89 GLY A O 1
ATOM 687 N N . LEU A 1 90 ? -15.751 1.813 13.875 1.00 95.94 90 LEU A N 1
ATOM 688 C CA . LEU A 1 90 ? -15.202 0.928 14.897 1.00 95.94 90 LEU A CA 1
ATOM 689 C C . LEU A 1 90 ? -15.026 1.659 16.229 1.00 95.94 90 LEU A C 1
ATOM 691 O O . LEU A 1 90 ? -14.797 2.869 16.283 1.00 95.94 90 LEU A O 1
ATOM 695 N N . SER A 1 91 ? -15.081 0.895 17.320 1.00 93.19 91 SER A N 1
ATOM 696 C CA . SER A 1 91 ? -14.824 1.429 18.657 1.00 93.19 91 SER A CA 1
ATOM 697 C C . SER A 1 91 ? -13.375 1.942 18.776 1.00 93.19 91 SER A C 1
ATOM 699 O O . SER A 1 91 ? -12.477 1.303 18.214 1.00 93.19 91 SER A O 1
ATOM 701 N N . PRO A 1 92 ? -13.100 3.038 19.517 1.00 86.81 92 PRO A N 1
ATOM 702 C CA . PRO A 1 92 ? -11.759 3.628 19.631 1.00 86.81 92 PRO A CA 1
ATOM 703 C C . PRO A 1 92 ? -10.668 2.695 20.177 1.00 86.81 92 PRO A C 1
ATOM 705 O O . PRO A 1 92 ? -9.483 2.927 19.947 1.00 86.81 92 PRO A O 1
ATOM 708 N N . ASP A 1 93 ? -11.049 1.652 20.910 1.00 90.25 93 ASP A N 1
ATOM 709 C CA . ASP A 1 93 ? -10.160 0.634 21.477 1.00 90.25 93 ASP A CA 1
ATOM 710 C C . ASP A 1 93 ? -9.879 -0.538 20.518 1.00 90.25 93 ASP A C 1
ATOM 712 O O . ASP A 1 93 ? -9.055 -1.412 20.819 1.00 90.25 93 ASP A O 1
ATOM 716 N N . THR A 1 94 ? -10.517 -0.555 19.343 1.00 92.56 94 THR A N 1
ATOM 717 C CA . THR A 1 94 ? -10.325 -1.602 18.336 1.00 92.56 94 THR A CA 1
ATOM 718 C C . THR A 1 94 ? -8.883 -1.592 17.835 1.00 92.56 94 THR A C 1
ATOM 720 O O . THR A 1 94 ? -8.421 -0.652 17.188 1.00 92.56 94 THR A O 1
ATOM 723 N N . LYS A 1 95 ? -8.154 -2.681 18.094 1.00 94.44 95 LYS A N 1
ATOM 724 C CA . LYS A 1 95 ? -6.792 -2.865 17.582 1.00 94.44 95 LYS A CA 1
ATOM 725 C C . LYS A 1 95 ? -6.841 -3.286 16.119 1.00 94.44 95 LYS A C 1
ATOM 727 O O . LYS A 1 95 ? -7.120 -4.447 15.824 1.00 94.44 95 LYS A O 1
ATOM 732 N N . ILE A 1 96 ? -6.528 -2.352 15.228 1.00 96.31 96 ILE A N 1
ATOM 733 C CA . ILE A 1 96 ? -6.492 -2.587 13.784 1.00 96.31 96 ILE A CA 1
ATOM 734 C C . ILE A 1 96 ? -5.057 -2.850 13.328 1.00 96.31 96 ILE A C 1
ATOM 736 O O . ILE A 1 96 ? -4.137 -2.087 13.627 1.00 96.31 96 ILE A O 1
ATOM 740 N N . LYS A 1 97 ? -4.858 -3.925 12.566 1.00 96.50 97 LYS A N 1
ATOM 741 C CA . LYS A 1 97 ? -3.599 -4.197 11.864 1.00 96.50 97 LYS A CA 1
ATOM 742 C C . LYS A 1 97 ? -3.629 -3.518 10.496 1.00 96.50 97 LYS A C 1
ATOM 744 O O . LYS A 1 97 ? -4.565 -3.744 9.741 1.00 96.50 97 LYS A O 1
ATOM 749 N N . VAL A 1 98 ? -2.591 -2.758 10.149 1.00 97.81 98 VAL A N 1
ATOM 750 C CA . VAL A 1 98 ? -2.448 -2.164 8.808 1.00 97.81 98 VAL A CA 1
ATOM 751 C C . VAL A 1 98 ? -1.482 -2.995 7.966 1.00 97.81 98 VAL A C 1
ATOM 753 O O . VAL A 1 98 ? -0.302 -3.139 8.311 1.00 97.81 98 VAL A O 1
ATOM 756 N N . LEU A 1 99 ? -1.997 -3.534 6.867 1.00 97.88 99 LEU A N 1
ATOM 757 C CA . LEU A 1 99 ? -1.290 -4.332 5.873 1.00 97.88 99 LEU A CA 1
ATOM 758 C C . LEU A 1 99 ? -1.213 -3.577 4.545 1.00 97.88 99 LEU A C 1
ATOM 760 O O . LEU A 1 99 ? -2.147 -2.864 4.181 1.00 97.88 99 LEU A O 1
ATOM 764 N N . GLY A 1 100 ? -0.097 -3.758 3.841 1.00 97.69 100 GLY A N 1
ATOM 765 C CA . GLY A 1 100 ? 0.097 -3.289 2.471 1.00 97.69 100 GLY A CA 1
ATOM 766 C C . GLY A 1 100 ? 0.312 -4.473 1.537 1.00 97.69 100 GLY A C 1
ATOM 767 O O . GLY A 1 100 ? 0.901 -5.472 1.959 1.00 97.69 100 GLY A O 1
ATOM 768 N N . ALA A 1 101 ? -0.150 -4.360 0.298 1.00 97.19 101 ALA A N 1
ATOM 769 C CA . ALA A 1 101 ? 0.094 -5.324 -0.769 1.00 97.19 101 ALA A CA 1
ATOM 770 C C . ALA A 1 101 ? 0.187 -4.605 -2.120 1.00 97.19 101 ALA A C 1
ATOM 772 O O . ALA A 1 101 ? -0.442 -3.568 -2.325 1.00 97.19 101 ALA A O 1
ATOM 773 N N . VAL A 1 102 ? 0.950 -5.176 -3.045 1.00 96.19 102 VAL A N 1
ATOM 774 C CA . VAL A 1 102 ? 0.931 -4.782 -4.456 1.00 96.19 102 VAL A CA 1
ATOM 775 C C . VAL A 1 102 ? 0.219 -5.883 -5.224 1.00 96.19 102 VAL A C 1
ATOM 777 O O . VAL A 1 102 ? 0.612 -7.045 -5.129 1.00 96.19 102 VAL A O 1
ATOM 780 N N . VAL A 1 103 ? -0.812 -5.521 -5.978 1.00 95.94 103 VAL A N 1
ATOM 781 C CA . VAL A 1 103 ? -1.547 -6.447 -6.839 1.00 95.94 103 VAL A CA 1
ATOM 782 C C . VAL A 1 103 ? -1.271 -6.099 -8.293 1.00 95.94 103 VAL A C 1
ATOM 784 O O . VAL A 1 103 ? -1.429 -4.945 -8.694 1.00 95.94 103 VAL A O 1
ATOM 787 N N . THR A 1 104 ? -0.838 -7.082 -9.074 1.00 93.81 104 THR A N 1
ATOM 788 C CA . THR A 1 104 ? -0.511 -6.919 -10.493 1.00 93.81 104 THR A CA 1
ATOM 789 C C . THR A 1 104 ? -1.530 -7.625 -11.379 1.00 93.81 104 THR A C 1
ATOM 791 O O . THR A 1 104 ? -2.102 -8.627 -10.962 1.00 93.81 104 THR A O 1
ATOM 794 N N . SER A 1 105 ? -1.777 -7.123 -12.593 1.00 92.50 105 SER A N 1
ATOM 795 C CA . SER A 1 105 ? -2.641 -7.837 -13.554 1.00 92.50 105 SER A CA 1
ATOM 796 C C . SER A 1 105 ? -2.029 -9.165 -14.003 1.00 92.50 105 SER A C 1
ATOM 798 O O . SER A 1 105 ? -2.731 -10.158 -14.094 1.00 92.50 105 SER A O 1
ATOM 800 N N . GLU A 1 106 ? -0.706 -9.205 -14.167 1.00 87.50 106 GLU A N 1
ATOM 801 C CA . GLU A 1 106 ? 0.040 -10.390 -14.601 1.00 87.50 106 GLU A CA 1
ATOM 802 C C . GLU A 1 106 ? 1.044 -10.852 -13.530 1.00 87.50 106 GLU A C 1
ATOM 804 O O . GLU A 1 106 ? 1.573 -10.017 -12.775 1.00 87.50 106 GLU A O 1
ATOM 809 N N . PRO A 1 107 ? 1.371 -12.156 -13.452 1.00 87.12 107 PRO A N 1
ATOM 810 C CA . PRO A 1 107 ? 2.399 -12.655 -12.554 1.00 87.12 107 PRO A CA 1
ATOM 811 C C . PRO A 1 107 ? 3.780 -12.149 -12.978 1.00 87.12 107 PRO A C 1
ATOM 813 O O . PRO A 1 107 ? 4.241 -12.336 -14.105 1.00 87.12 107 PRO A O 1
ATOM 816 N N . LEU A 1 108 ? 4.490 -11.529 -12.037 1.00 81.44 108 LEU A N 1
ATOM 817 C CA . LEU A 1 108 ? 5.856 -11.075 -12.259 1.00 81.44 108 LEU A CA 1
ATOM 818 C C . LEU A 1 108 ? 6.850 -12.132 -11.760 1.00 81.44 108 LEU A C 1
ATOM 820 O O . LEU A 1 108 ? 6.774 -12.571 -10.617 1.00 81.44 108 LEU A O 1
ATOM 824 N N . ILE A 1 109 ? 7.849 -12.476 -12.577 1.00 70.00 109 ILE A N 1
ATOM 825 C CA . ILE A 1 109 ? 8.975 -13.337 -12.158 1.00 70.00 109 ILE A CA 1
ATOM 826 C C . ILE A 1 109 ? 9.988 -12.537 -11.305 1.00 70.00 109 ILE A C 1
ATOM 828 O O . ILE A 1 109 ? 10.626 -13.064 -10.394 1.00 70.00 109 ILE A O 1
ATOM 832 N N . MET A 1 110 ? 10.108 -11.228 -11.558 1.00 63.94 110 MET A N 1
ATOM 833 C CA . MET A 1 110 ? 11.110 -10.334 -10.953 1.00 63.94 110 MET A CA 1
ATOM 834 C C . MET A 1 110 ? 11.010 -10.046 -9.431 1.00 63.94 110 MET A C 1
ATOM 836 O O . MET A 1 110 ? 12.055 -9.749 -8.841 1.00 63.94 110 MET A O 1
ATOM 840 N N . PRO A 1 111 ? 9.851 -10.143 -8.742 1.00 57.59 111 PRO A N 1
ATOM 841 C CA . PRO A 1 111 ? 9.761 -10.044 -7.281 1.00 57.59 111 PRO A CA 1
ATOM 842 C C . PRO A 1 111 ? 10.605 -11.090 -6.539 1.00 57.59 111 PRO A C 1
ATOM 844 O O . PRO A 1 111 ? 10.925 -10.895 -5.371 1.00 57.59 111 PRO A O 1
ATOM 847 N N . LEU A 1 112 ? 11.027 -12.171 -7.208 1.00 56.53 112 LEU A N 1
ATOM 848 C CA . LEU A 1 112 ? 11.961 -13.155 -6.647 1.00 56.53 112 LEU A CA 1
ATOM 849 C C . LEU A 1 112 ? 13.395 -12.614 -6.503 1.00 56.53 112 LEU A C 1
ATOM 851 O O . LEU A 1 112 ? 14.206 -13.204 -5.793 1.00 56.53 112 LEU A O 1
ATOM 855 N N . VAL A 1 113 ? 13.709 -11.492 -7.159 1.00 57.03 113 VAL A N 1
ATOM 856 C CA . VAL A 1 113 ? 15.064 -10.921 -7.236 1.00 57.03 113 VAL A CA 1
ATOM 857 C C . VAL A 1 113 ? 15.158 -9.563 -6.529 1.00 57.03 113 VAL A C 1
ATOM 859 O O . VAL A 1 113 ? 16.238 -9.165 -6.096 1.00 57.03 113 VAL A O 1
ATOM 862 N N . THR A 1 114 ? 14.032 -8.863 -6.352 1.00 68.75 114 THR A N 1
ATOM 863 C CA . THR A 1 114 ? 13.982 -7.532 -5.725 1.00 68.75 114 THR A CA 1
ATOM 864 C C . THR A 1 114 ? 13.165 -7.564 -4.438 1.00 68.75 114 THR A C 1
ATOM 866 O O . THR A 1 114 ? 12.005 -7.968 -4.433 1.00 68.75 114 THR A O 1
ATOM 869 N N . LYS A 1 115 ? 13.758 -7.123 -3.322 1.00 74.50 115 LYS A N 1
ATOM 870 C CA . LYS A 1 115 ? 13.081 -7.112 -2.019 1.00 74.50 115 LYS A CA 1
ATOM 871 C C . LYS A 1 115 ? 11.977 -6.055 -1.998 1.00 74.50 115 LYS A C 1
ATOM 873 O O . LYS A 1 115 ? 12.259 -4.869 -2.135 1.00 74.50 115 LYS A O 1
ATOM 878 N N . SER A 1 116 ? 10.749 -6.490 -1.743 1.00 87.12 116 SER A N 1
ATOM 879 C CA . SER A 1 116 ? 9.614 -5.624 -1.426 1.00 87.12 116 SER A CA 1
ATOM 880 C C . SER A 1 116 ? 9.239 -5.778 0.054 1.00 87.12 116 SER A C 1
ATOM 882 O O . SER A 1 116 ? 9.246 -6.903 0.561 1.00 87.12 116 SER A O 1
ATOM 884 N N . PRO A 1 117 ? 8.896 -4.691 0.770 1.00 91.38 117 PRO A N 1
ATOM 885 C CA . PRO A 1 117 ? 8.318 -4.778 2.111 1.00 91.38 117 PRO A CA 1
ATOM 886 C C . PRO A 1 117 ? 6.874 -5.312 2.097 1.00 91.38 117 PRO A C 1
ATOM 888 O O . PRO A 1 117 ? 6.343 -5.656 3.154 1.00 91.38 117 PRO A O 1
ATOM 891 N N . PHE A 1 118 ? 6.250 -5.387 0.918 1.00 93.62 118 PHE A N 1
ATOM 892 C CA . PHE A 1 118 ? 4.883 -5.860 0.713 1.00 93.62 118 PHE A CA 1
ATOM 893 C C . PHE A 1 118 ? 4.862 -7.119 -0.159 1.00 93.62 118 PHE A C 1
ATOM 895 O O . PHE A 1 118 ? 5.679 -7.219 -1.082 1.00 93.62 118 PHE A O 1
ATOM 902 N 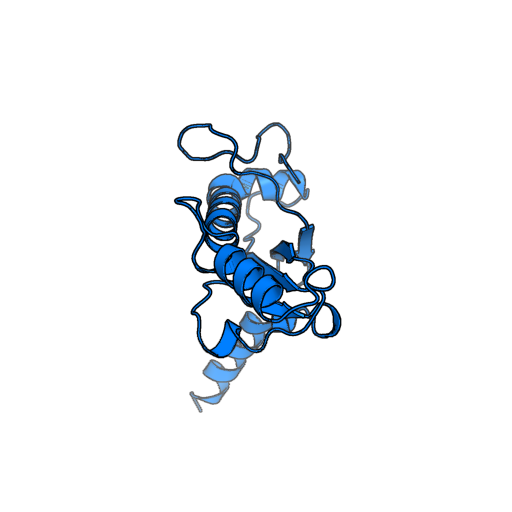N . PRO A 1 119 ? 3.927 -8.057 0.078 1.00 93.56 119 PRO A N 1
ATOM 903 C CA . PRO A 1 119 ? 3.642 -9.102 -0.894 1.00 93.56 119 PRO A CA 1
ATOM 904 C C . PRO A 1 119 ? 3.262 -8.470 -2.238 1.00 93.56 119 PRO A C 1
ATOM 906 O O . PRO A 1 119 ? 2.518 -7.487 -2.283 1.00 93.56 119 PRO A O 1
ATOM 909 N N . VAL A 1 120 ? 3.806 -9.037 -3.313 1.00 93.12 120 VAL A N 1
ATOM 910 C CA . VAL A 1 120 ? 3.460 -8.707 -4.698 1.00 93.12 120 VAL A CA 1
ATOM 911 C C . VAL A 1 120 ? 2.764 -9.933 -5.261 1.00 93.12 120 VAL A C 1
ATOM 913 O O . VAL A 1 120 ? 3.375 -11.000 -5.303 1.00 93.12 120 VAL A O 1
ATOM 916 N N . VAL A 1 121 ? 1.492 -9.798 -5.611 1.00 93.06 121 VAL A N 1
ATOM 917 C CA . VAL A 1 121 ? 0.632 -10.922 -5.997 1.00 93.06 121 VAL A CA 1
ATOM 918 C C . VAL A 1 121 ? -0.076 -10.594 -7.303 1.00 93.06 121 VAL A C 1
ATOM 920 O O . VAL A 1 121 ? -0.501 -9.457 -7.496 1.00 93.06 121 VAL A O 1
ATOM 923 N N . ALA A 1 122 ? -0.199 -11.568 -8.200 1.00 93.50 122 ALA A N 1
ATOM 924 C CA . ALA A 1 122 ? -1.084 -11.409 -9.346 1.00 93.50 122 ALA A CA 1
ATOM 925 C C . ALA A 1 122 ? -2.539 -11.363 -8.860 1.00 93.50 122 ALA A C 1
ATOM 927 O O . ALA A 1 122 ? -2.867 -11.927 -7.812 1.00 93.50 122 ALA A O 1
ATOM 928 N N . ILE A 1 123 ? -3.410 -10.695 -9.612 1.00 95.00 123 ILE A N 1
ATOM 929 C CA . ILE A 1 123 ? -4.832 -10.588 -9.277 1.00 95.00 123 ILE A CA 1
ATOM 930 C C . ILE A 1 123 ? -5.498 -11.967 -9.179 1.00 95.00 123 ILE A C 1
ATOM 932 O O . ILE A 1 123 ? -6.277 -12.192 -8.256 1.00 95.00 123 ILE A O 1
ATOM 936 N N . ASP A 1 124 ? -5.114 -12.907 -10.045 1.00 94.50 124 ASP A N 1
ATOM 937 C CA . ASP A 1 124 ? -5.624 -14.284 -10.045 1.00 94.50 124 ASP A CA 1
ATOM 938 C C . ASP A 1 124 ? -5.212 -15.082 -8.794 1.00 94.50 124 ASP A C 1
ATOM 940 O O . ASP A 1 124 ? -5.901 -16.020 -8.396 1.00 94.50 124 ASP A O 1
ATOM 944 N N . ASP A 1 125 ? -4.132 -14.666 -8.123 1.00 94.44 125 ASP A N 1
ATOM 945 C CA . ASP A 1 125 ? -3.623 -15.270 -6.886 1.00 94.44 125 ASP A CA 1
ATOM 946 C C . ASP A 1 125 ? -4.044 -14.488 -5.623 1.00 94.44 125 ASP A C 1
ATOM 948 O O . ASP A 1 125 ? -3.602 -14.791 -4.503 1.00 94.44 125 ASP A O 1
ATOM 952 N N . LEU A 1 126 ? -4.879 -13.452 -5.766 1.00 95.12 126 LEU A N 1
ATOM 953 C CA . LEU A 1 126 ? -5.261 -12.582 -4.659 1.00 95.12 126 LEU A CA 1
ATOM 954 C C . LEU A 1 126 ? -6.145 -13.327 -3.647 1.00 95.12 126 LEU A C 1
ATOM 956 O O . LEU A 1 126 ? -7.340 -13.539 -3.843 1.00 95.12 126 LEU A O 1
ATOM 960 N N . THR A 1 127 ? -5.559 -13.652 -2.496 1.00 95.56 127 THR A N 1
ATOM 961 C CA . THR A 1 127 ? -6.250 -14.264 -1.353 1.00 95.56 127 THR A CA 1
ATOM 962 C C . THR A 1 127 ? -5.930 -13.527 -0.053 1.00 95.56 127 THR A C 1
ATOM 964 O O . THR A 1 127 ? -4.914 -12.836 0.057 1.00 95.56 127 THR A O 1
ATOM 967 N N . SER A 1 128 ? -6.769 -13.700 0.975 1.00 93.00 128 SER A N 1
ATOM 968 C CA . SER A 1 128 ? -6.530 -13.153 2.321 1.00 93.00 128 SER A CA 1
ATOM 969 C C . SER A 1 128 ? -5.204 -13.644 2.919 1.00 93.00 128 SER A C 1
ATOM 971 O O . SER A 1 128 ? -4.477 -12.881 3.563 1.00 93.00 128 SER A O 1
ATOM 973 N N . GLU A 1 129 ? -4.840 -14.904 2.678 1.00 92.81 129 GLU A N 1
ATOM 974 C CA . GLU A 1 129 ? -3.546 -15.452 3.083 1.00 92.81 129 GLU A CA 1
ATOM 975 C C . GLU A 1 129 ? -2.389 -14.766 2.347 1.00 92.81 129 GLU A C 1
ATOM 977 O O . GLU A 1 129 ? -1.441 -14.326 3.006 1.00 92.81 129 GLU A O 1
ATOM 982 N N . ALA A 1 130 ? -2.495 -14.600 1.025 1.00 93.00 130 ALA A N 1
ATOM 983 C CA . ALA A 1 130 ? -1.448 -14.003 0.197 1.00 93.00 130 ALA A CA 1
ATOM 984 C C . ALA A 1 130 ? -1.122 -12.551 0.596 1.00 93.00 130 ALA A C 1
ATOM 986 O O . ALA A 1 130 ? 0.041 -12.147 0.573 1.00 93.00 130 ALA A O 1
ATOM 987 N N . VAL A 1 131 ? -2.118 -11.786 1.060 1.00 94.00 131 VAL A N 1
ATOM 988 C CA . VAL A 1 131 ? -1.921 -10.415 1.577 1.00 94.00 131 VAL A CA 1
ATOM 989 C C . VAL A 1 131 ? -1.680 -10.351 3.094 1.00 94.00 131 VAL A C 1
ATOM 991 O O . VAL A 1 131 ? -1.607 -9.273 3.683 1.00 94.00 131 VAL A O 1
ATOM 994 N N . GLY A 1 132 ? -1.517 -11.498 3.762 1.00 90.75 132 GLY A N 1
ATOM 995 C CA . GLY A 1 132 ? -1.080 -11.577 5.160 1.00 90.75 132 GLY A CA 1
ATOM 996 C C . GLY A 1 132 ? -2.165 -11.319 6.213 1.00 90.75 132 GLY A C 1
ATOM 997 O O . GLY A 1 132 ? -1.833 -11.074 7.387 1.00 90.75 132 GLY A O 1
ATOM 998 N N . VAL A 1 133 ? -3.442 -11.390 5.825 1.00 90.75 133 VAL A N 1
ATOM 999 C CA . VAL A 1 133 ? -4.602 -11.300 6.729 1.00 90.75 133 VAL A CA 1
ATOM 1000 C C . VAL A 1 133 ? -4.651 -12.532 7.640 1.00 90.75 133 VAL A C 1
ATOM 1002 O O . VAL A 1 133 ? -4.691 -12.394 8.865 1.00 90.75 133 VAL A O 1
ATOM 1005 N N . ASP A 1 134 ? -4.505 -13.736 7.078 1.00 80.81 134 ASP A N 1
ATOM 1006 C CA . ASP A 1 134 ? -4.621 -14.995 7.834 1.00 80.81 134 ASP A CA 1
ATOM 1007 C C . ASP A 1 134 ? -3.316 -15.486 8.491 1.00 80.81 134 ASP A C 1
ATOM 1009 O O . ASP A 1 134 ? -3.336 -16.323 9.403 1.00 80.81 134 ASP A O 1
ATOM 1013 N N . GLY A 1 135 ? -2.163 -14.912 8.129 1.00 61.53 135 GLY A N 1
ATOM 1014 C CA . GLY A 1 135 ? -0.844 -15.339 8.625 1.00 61.53 135 GLY A CA 1
ATOM 1015 C C . GLY A 1 135 ? -0.641 -15.210 10.148 1.00 61.53 135 GLY A C 1
ATOM 1016 O O . GLY A 1 135 ? 0.218 -15.880 10.733 1.00 61.53 135 GLY A O 1
ATOM 1017 N N . ALA A 1 136 ? -1.453 -14.400 10.839 1.00 51.44 136 ALA A N 1
ATOM 1018 C CA . ALA A 1 136 ? -1.413 -14.283 12.300 1.00 51.44 136 ALA A CA 1
ATOM 1019 C C . ALA A 1 136 ? -1.954 -15.540 13.018 1.00 51.44 136 ALA A C 1
ATOM 1021 O O . ALA A 1 136 ? -1.444 -15.907 14.082 1.00 51.44 136 ALA A O 1
ATOM 1022 N N . ARG A 1 137 ? -2.930 -16.248 12.423 1.00 50.84 137 ARG A N 1
ATOM 1023 C CA . ARG A 1 137 ? -3.536 -17.464 13.003 1.00 50.84 137 ARG A CA 1
ATOM 1024 C C . ARG A 1 137 ? -2.583 -18.668 12.970 1.00 50.84 137 ARG A C 1
ATOM 1026 O O . ARG A 1 137 ? -2.628 -19.511 13.865 1.00 50.84 137 ARG A O 1
ATOM 1033 N N . GLN A 1 138 ? -1.683 -18.747 11.987 1.00 49.06 138 GLN A N 1
ATOM 1034 C CA . GLN A 1 138 ? -0.716 -19.850 11.873 1.00 49.06 138 GLN A CA 1
ATOM 1035 C C . GLN A 1 138 ? 0.452 -19.739 12.873 1.00 49.06 138 GLN A C 1
ATOM 1037 O O . GLN A 1 138 ? 0.866 -20.750 13.449 1.00 49.06 138 GLN A O 1
ATOM 1042 N N . ARG A 1 139 ? 0.975 -18.530 13.146 1.00 49.00 139 ARG A N 1
ATOM 1043 C CA . ARG A 1 139 ? 2.094 -18.341 14.098 1.00 49.00 139 ARG A CA 1
ATOM 1044 C C . ARG A 1 139 ? 1.727 -18.725 15.538 1.00 49.00 139 ARG A C 1
ATOM 1046 O O . ARG A 1 139 ? 2.570 -19.287 16.239 1.00 49.00 139 ARG A O 1
ATOM 1053 N N . SER A 1 140 ? 0.486 -18.484 15.973 1.00 50.25 140 SER A N 1
ATOM 1054 C CA . SER A 1 140 ? 0.015 -18.885 17.310 1.00 50.25 140 SER A CA 1
ATOM 1055 C C . SER A 1 140 ? -0.137 -20.408 17.441 1.00 50.25 140 SER A C 1
ATOM 1057 O O . SER A 1 140 ? 0.302 -20.983 18.438 1.00 50.25 140 SER A O 1
ATOM 1059 N N . ARG A 1 141 ? -0.652 -21.086 16.404 1.00 50.00 141 ARG A N 1
ATOM 1060 C CA . ARG A 1 141 ? -0.753 -22.557 16.349 1.00 50.00 141 ARG A CA 1
ATOM 1061 C C . ARG A 1 141 ? 0.619 -23.238 16.348 1.00 50.00 141 ARG A C 1
ATOM 1063 O O . ARG A 1 141 ? 0.830 -24.197 17.086 1.00 50.00 141 ARG A O 1
ATOM 1070 N N . ARG A 1 142 ? 1.583 -22.710 15.587 1.00 47.44 142 ARG A N 1
ATOM 1071 C CA . ARG A 1 142 ? 2.933 -23.292 15.471 1.00 47.44 142 ARG A CA 1
ATOM 1072 C C . ARG A 1 142 ? 3.767 -23.143 16.751 1.00 47.44 142 ARG A C 1
ATOM 1074 O O . ARG A 1 142 ? 4.561 -24.027 17.056 1.00 47.44 142 ARG A O 1
ATOM 1081 N N . ARG A 1 143 ? 3.561 -22.070 17.529 1.00 52.22 143 ARG A N 1
ATOM 1082 C CA . ARG A 1 143 ? 4.146 -21.917 18.877 1.00 52.22 143 ARG A CA 1
ATOM 1083 C C . ARG A 1 143 ? 3.587 -22.937 19.870 1.00 52.22 143 ARG A C 1
ATOM 1085 O O . ARG A 1 143 ? 4.346 -23.484 20.658 1.00 52.22 143 ARG A O 1
ATOM 1092 N N . ARG A 1 144 ? 2.287 -23.230 19.794 1.00 53.22 144 ARG A N 1
ATOM 1093 C CA . ARG A 1 144 ? 1.608 -24.170 20.698 1.00 53.22 144 ARG A CA 1
ATOM 1094 C C . ARG A 1 144 ? 2.028 -25.632 20.472 1.00 53.22 144 ARG A C 1
ATOM 1096 O O . ARG A 1 144 ? 2.112 -26.382 21.434 1.00 53.22 144 ARG A O 1
ATOM 1103 N N . ASN A 1 145 ? 2.368 -26.003 19.235 1.00 52.94 145 ASN A N 1
ATOM 1104 C CA . ASN A 1 145 ? 2.859 -27.347 18.890 1.00 52.94 145 ASN A CA 1
ATOM 1105 C C . ASN A 1 145 ? 4.360 -27.578 19.139 1.00 52.94 145 ASN A C 1
ATOM 1107 O O . ASN A 1 145 ? 4.801 -28.715 19.060 1.00 52.94 145 ASN A O 1
ATOM 1111 N N . ARG A 1 146 ? 5.155 -26.534 19.411 1.00 57.31 146 ARG A N 1
ATOM 1112 C CA . ARG A 1 146 ? 6.601 -26.659 19.700 1.00 57.31 146 ARG A CA 1
ATOM 1113 C C . ARG A 1 146 ? 6.936 -26.674 21.197 1.00 57.31 146 ARG A C 1
ATOM 1115 O O . ARG A 1 146 ? 8.109 -26.698 21.545 1.00 57.31 146 ARG A O 1
ATOM 1122 N N . GLY A 1 147 ? 5.923 -26.600 22.058 1.00 53.53 147 GLY A N 1
ATOM 1123 C CA . GLY A 1 147 ? 6.059 -26.629 23.518 1.00 53.53 147 GLY A CA 1
ATOM 1124 C C . GLY A 1 147 ? 5.481 -27.891 24.163 1.00 53.53 147 GLY A C 1
ATOM 1125 O O . GLY A 1 147 ? 5.056 -27.821 25.312 1.00 53.53 147 GLY A O 1
ATOM 1126 N N . ARG A 1 148 ? 5.391 -28.998 23.418 1.00 43.28 148 ARG A N 1
ATOM 1127 C CA . ARG A 1 148 ? 5.039 -30.329 23.922 1.00 43.28 148 ARG A CA 1
ATOM 1128 C C . ARG A 1 148 ? 6.146 -31.308 23.587 1.00 43.28 148 ARG A C 1
ATOM 1130 O O . ARG A 1 148 ? 6.679 -31.180 22.463 1.00 43.28 148 ARG A O 1
#

Organism: NCBI:txid264297

Foldseek 3Di:
DQAQDPGGQAFPVRHGLDDQPDWDADPVQLEIEGEAEEEPPVQDDPVSNVVLVCQQAPRPPPDDHVLVSQVSSLVSCVVCVQSVCVSVVHDSPRDYHYFYAYEYCDDDPCCVPGDGPFQYYYPVRDDCVSRPSCVVVVVVVVVVVVPD

Sequence (148 aa):
MKKFGKRRVVGPDGNDIGDIDVFAFHEASNAVVAVEAKDFEVARTPAEIANEVAKLFTGKDGKRSTVELHSRRIDWLRDNIAIVAADLGLSPDTKIKVLGAVVTSEPLIMPLVTKSPFPVVAIDDLTSEAVGVDGARQRSRRRRNRGR

Radius of gyration: 17.07 Å; Cα contacts (8 Å, |Δi|>4): 211; chains: 1; bounding box: 33×49×49 Å

pLDDT: mean 87.53, std 13.99, range [43.28, 98.31]

Mean predicted aligned error: 6.58 Å

Nearest PDB structures (foldseek):
  3uwk-assembly3_B-2  TM=2.632E-01  e=4.185E-01  Pseudomonas aeruginosa PAO1
  4ayl-assembly1_A  TM=2.674E-01  e=5.463E+00  Bacteroides ovatus
  1odf-assembly1_A  TM=2.537E-01  e=4.197E+00  Saccharomyces cerevisiae
  3age-assembly1_B  TM=2.027E-01  e=4.788E+00  Micrococcus luteus

Solvent-accessible surface area (backbone atoms only — not comparable to full-atom values): 8680 Å² total; per-residue (Å²): 81,57,57,45,83,92,47,65,51,44,42,100,85,68,44,79,59,63,63,41,72,40,78,45,77,42,73,97,67,35,29,36,41,39,30,46,73,44,81,46,80,85,42,84,47,73,69,46,42,51,50,53,50,34,34,37,69,71,21,54,95,93,39,78,11,50,52,56,46,47,48,54,54,51,49,46,50,61,78,38,41,70,53,50,34,51,64,69,72,44,61,92,83,64,76,68,45,82,38,53,28,36,35,22,66,51,80,69,76,61,66,84,79,46,93,64,101,40,49,75,38,24,56,93,64,67,41,60,58,66,54,53,64,51,55,66,64,53,58,59,54,56,56,62,68,70,76,111